Protein AF-A0A081NA80-F1 (afdb_monomer_lite)

Organism: NCBI:txid1027273

Radius of gyration: 20.53 Å; chains: 1; bounding box: 42×41×45 Å

Foldseek 3Di:
DVVVVVVVVLVVVLVVDDPVCSVVVVVVVCVVVCVVCVCVLVVVLVVQCVVVVDNCRSVVVVVVVVVVVVVVCVVVVVVPDDDDPPPPCVVVVVVVVVVVD

Structure (mmCIF, N/CA/C/O backbone):
data_AF-A0A081NA80-F1
#
_entry.id   AF-A0A081NA80-F1
#
loop_
_atom_site.group_PDB
_atom_site.id
_atom_site.type_symbol
_atom_site.label_atom_id
_atom_site.label_alt_id
_atom_site.label_comp_id
_atom_site.label_asym_id
_atom_site.label_entity_id
_atom_site.label_seq_id
_atom_site.pdbx_PDB_ins_code
_atom_site.Cartn_x
_atom_site.Cartn_y
_atom_site.Cartn_z
_atom_site.occupancy
_atom_site.B_iso_or_equiv
_atom_site.auth_seq_id
_atom_site.auth_comp_id
_atom_site.auth_asym_id
_atom_site.auth_atom_id
_atom_site.pdbx_PDB_model_num
ATOM 1 N N . MET A 1 1 ? 8.895 -18.369 -1.718 1.00 53.69 1 MET A N 1
ATOM 2 C CA . MET A 1 1 ? 7.565 -18.151 -2.338 1.00 53.69 1 MET A CA 1
ATOM 3 C C . MET A 1 1 ? 7.151 -16.675 -2.407 1.00 53.69 1 MET A C 1
ATOM 5 O O . MET A 1 1 ? 6.420 -16.341 -3.324 1.00 53.69 1 MET A O 1
ATOM 9 N N . TRP A 1 2 ? 7.640 -15.778 -1.537 1.00 44.88 2 TRP A N 1
ATOM 10 C CA . TRP A 1 2 ? 7.279 -14.345 -1.577 1.00 44.88 2 TRP A CA 1
ATOM 11 C C . TRP A 1 2 ? 8.044 -13.518 -2.634 1.00 44.88 2 TRP A C 1
ATOM 13 O O . TRP A 1 2 ? 7.486 -12.612 -3.233 1.00 44.88 2 TRP A O 1
ATOM 23 N N . GLY A 1 3 ? 9.287 -13.885 -2.967 1.00 67.50 3 GLY A N 1
ATOM 24 C CA . GLY A 1 3 ? 10.076 -13.149 -3.972 1.00 67.50 3 GLY A CA 1
ATOM 25 C C . GLY A 1 3 ? 9.610 -13.312 -5.428 1.00 67.50 3 GLY A C 1
ATOM 26 O O . GLY A 1 3 ? 9.934 -12.484 -6.274 1.00 67.50 3 GLY A O 1
ATOM 27 N N . SER A 1 4 ? 8.844 -14.363 -5.743 1.00 78.06 4 SER A N 1
ATOM 28 C CA . SER A 1 4 ? 8.414 -14.636 -7.122 1.00 78.06 4 SER A CA 1
ATOM 29 C C . SER A 1 4 ? 7.317 -13.681 -7.596 1.00 78.06 4 SER A C 1
ATOM 31 O O . SER A 1 4 ? 7.319 -13.302 -8.763 1.00 78.06 4 SER A O 1
ATOM 33 N N . VAL A 1 5 ? 6.396 -13.283 -6.713 1.00 83.38 5 VAL A N 1
ATOM 34 C CA . VAL A 1 5 ? 5.269 -12.407 -7.080 1.00 83.38 5 VAL A CA 1
ATOM 35 C C . VAL A 1 5 ? 5.728 -10.968 -7.322 1.00 83.38 5 VAL A C 1
ATOM 37 O O . VAL A 1 5 ? 5.381 -10.384 -8.347 1.00 83.38 5 VAL A O 1
ATOM 40 N N . GLU A 1 6 ? 6.610 -10.458 -6.463 1.00 78.00 6 GLU A N 1
ATOM 41 C CA . GLU A 1 6 ? 7.180 -9.111 -6.585 1.00 78.00 6 GLU A CA 1
ATOM 42 C C . GLU A 1 6 ? 8.095 -8.991 -7.815 1.00 78.00 6 GLU A C 1
ATOM 44 O O . GLU A 1 6 ? 8.043 -8.012 -8.561 1.00 78.00 6 GLU A O 1
ATOM 49 N N . GLY A 1 7 ? 8.896 -10.030 -8.083 1.00 83.38 7 GLY A N 1
ATOM 50 C CA . GLY A 1 7 ? 9.804 -10.056 -9.228 1.00 83.38 7 GLY A CA 1
ATOM 51 C C . GLY A 1 7 ? 9.074 -10.025 -10.573 1.00 83.38 7 GLY A C 1
ATOM 52 O O . GLY A 1 7 ? 9.451 -9.256 -11.455 1.00 83.38 7 GLY A O 1
ATOM 53 N N . ILE A 1 8 ? 8.002 -10.813 -10.739 1.00 85.81 8 ILE A N 1
ATOM 54 C CA . ILE A 1 8 ? 7.238 -10.850 -12.000 1.00 85.81 8 ILE A CA 1
ATOM 55 C C . ILE A 1 8 ? 6.586 -9.489 -12.282 1.00 85.81 8 ILE A C 1
ATOM 57 O O . ILE A 1 8 ? 6.612 -9.034 -13.425 1.00 85.81 8 ILE A O 1
ATOM 61 N N . ALA A 1 9 ? 6.055 -8.812 -11.261 1.00 86.94 9 ALA A N 1
ATOM 62 C CA . ALA A 1 9 ? 5.440 -7.496 -11.422 1.00 86.94 9 ALA A CA 1
ATOM 63 C C . ALA A 1 9 ? 6.439 -6.455 -11.956 1.00 86.94 9 ALA A C 1
ATOM 65 O O . ALA A 1 9 ? 6.149 -5.754 -12.929 1.00 86.94 9 ALA A O 1
ATOM 66 N N . ILE A 1 10 ? 7.647 -6.405 -11.385 1.00 87.00 10 ILE A N 1
ATOM 67 C CA . ILE A 1 10 ? 8.696 -5.482 -11.837 1.00 87.00 10 ILE A CA 1
ATOM 68 C C . ILE A 1 10 ? 9.151 -5.839 -13.258 1.00 87.00 10 ILE A C 1
ATOM 70 O O . ILE A 1 10 ? 9.343 -4.944 -14.078 1.00 87.00 10 ILE A O 1
ATOM 74 N N . LEU A 1 11 ? 9.264 -7.128 -13.596 1.00 88.06 11 LEU A N 1
ATOM 75 C CA . LEU A 1 11 ? 9.632 -7.562 -14.948 1.00 88.06 11 LEU A CA 1
ATOM 76 C C . LEU A 1 11 ? 8.619 -7.109 -16.005 1.00 88.06 11 LEU A C 1
ATOM 78 O O . LEU A 1 11 ? 9.022 -6.666 -17.081 1.00 88.06 11 LEU A O 1
ATOM 82 N N . LEU A 1 12 ? 7.321 -7.170 -15.699 1.00 89.56 12 LEU A N 1
ATOM 83 C CA . LEU A 1 12 ? 6.272 -6.678 -16.595 1.00 89.56 12 LEU A CA 1
ATOM 84 C C . LEU A 1 12 ? 6.396 -5.165 -16.820 1.00 89.56 12 LEU A C 1
ATOM 86 O O . LEU A 1 12 ? 6.381 -4.708 -17.966 1.00 89.56 12 LEU A O 1
ATOM 90 N N . VAL A 1 13 ? 6.619 -4.396 -15.752 1.00 88.38 13 VAL A N 1
ATOM 91 C CA . VAL A 1 13 ? 6.850 -2.945 -15.841 1.00 88.38 13 VAL A CA 1
ATOM 92 C C . VAL A 1 13 ? 8.095 -2.640 -16.678 1.00 88.38 13 VAL A C 1
ATOM 94 O O . VAL A 1 13 ? 8.028 -1.863 -17.625 1.00 88.38 13 VAL A O 1
ATOM 97 N N . VAL A 1 14 ? 9.219 -3.306 -16.408 1.00 88.88 14 VAL A N 1
ATOM 98 C CA . VAL A 1 14 ? 10.485 -3.131 -17.143 1.00 88.88 14 VAL A CA 1
ATOM 99 C C . VAL A 1 14 ? 10.354 -3.492 -18.619 1.00 88.88 14 VAL A C 1
ATOM 101 O O . VAL A 1 14 ? 10.952 -2.835 -19.472 1.00 88.88 14 VAL A O 1
ATOM 104 N N . SER A 1 15 ? 9.574 -4.527 -18.938 1.00 87.81 15 SER A N 1
ATOM 105 C CA . SER A 1 15 ? 9.349 -4.961 -20.319 1.00 87.81 15 SER A CA 1
ATOM 106 C C . SER A 1 15 ? 8.600 -3.923 -21.159 1.00 87.81 15 SER A C 1
ATOM 108 O O . SER A 1 15 ? 8.773 -3.901 -22.375 1.00 87.81 15 SER A O 1
ATOM 110 N N . SER A 1 16 ? 7.855 -3.025 -20.506 1.00 88.19 16 SER A N 1
ATOM 111 C CA . SER A 1 16 ? 7.095 -1.948 -21.150 1.00 88.19 16 SER A CA 1
ATOM 112 C C . SER A 1 16 ? 7.973 -0.754 -21.553 1.00 88.19 16 SER A C 1
ATOM 114 O O . SER A 1 16 ? 7.563 0.052 -22.386 1.00 88.19 16 SER A O 1
ATOM 116 N N . PHE A 1 17 ? 9.189 -0.640 -21.000 1.00 85.81 17 PHE A N 1
ATOM 117 C CA . PHE A 1 17 ? 10.138 0.432 -21.311 1.00 85.81 17 PHE A CA 1
ATOM 118 C C . PHE A 1 17 ? 11.228 -0.014 -22.308 1.00 85.81 17 PHE A C 1
ATOM 120 O O . PHE A 1 17 ? 11.697 -1.163 -22.255 1.00 85.81 17 PHE A O 1
ATOM 127 N N . PRO A 1 18 ? 11.699 0.896 -23.188 1.00 82.50 18 PRO A N 1
ATOM 128 C CA . PRO A 1 18 ? 12.792 0.610 -24.111 1.00 82.50 18 PRO A CA 1
ATOM 129 C C . PRO A 1 18 ? 14.107 0.345 -23.366 1.00 82.50 18 PRO A C 1
ATOM 131 O O . PRO A 1 18 ? 14.371 0.922 -22.311 1.00 82.50 18 PRO A O 1
ATOM 134 N N . VAL A 1 19 ? 14.951 -0.527 -23.935 1.00 86.94 19 VAL A N 1
ATOM 135 C CA . VAL A 1 19 ? 16.128 -1.118 -23.261 1.00 86.94 19 VAL A CA 1
ATOM 136 C C . VAL A 1 19 ? 17.080 -0.064 -22.682 1.00 86.94 19 VAL A C 1
ATOM 138 O O . VAL A 1 19 ? 17.610 -0.260 -21.592 1.00 86.94 19 VAL A O 1
ATOM 141 N N . ALA A 1 20 ? 17.230 1.076 -23.360 1.00 88.00 20 ALA A N 1
ATOM 142 C CA . ALA A 1 20 ? 18.126 2.158 -22.958 1.00 88.00 20 ALA A CA 1
ATOM 143 C C . ALA A 1 20 ? 17.732 2.876 -21.648 1.00 88.00 20 ALA A C 1
ATOM 145 O O . ALA A 1 20 ? 18.596 3.467 -21.009 1.00 88.00 20 ALA A O 1
ATOM 146 N N . VAL A 1 21 ? 16.459 2.838 -21.227 1.00 89.94 21 VAL A N 1
ATOM 147 C CA . VAL A 1 21 ? 15.954 3.634 -20.081 1.00 89.94 21 VAL A CA 1
ATOM 148 C C . VAL A 1 21 ? 15.267 2.799 -18.998 1.00 89.94 21 VAL A C 1
ATOM 150 O O . VAL A 1 21 ? 14.613 3.342 -18.113 1.00 89.94 21 VAL A O 1
ATOM 153 N N . ARG A 1 22 ? 15.406 1.470 -19.028 1.00 90.62 22 ARG A N 1
ATOM 154 C CA . ARG A 1 22 ? 14.723 0.566 -18.082 1.00 90.62 22 ARG A CA 1
ATOM 155 C C . ARG A 1 22 ? 15.034 0.868 -16.615 1.00 90.62 22 ARG A C 1
ATOM 157 O O . ARG A 1 22 ? 14.118 0.976 -15.804 1.00 90.62 22 ARG A O 1
ATOM 164 N N . PHE A 1 23 ? 16.312 1.025 -16.276 1.00 88.81 23 PHE A N 1
ATOM 165 C CA . PHE A 1 23 ? 16.736 1.262 -14.893 1.00 88.81 23 PHE A CA 1
ATOM 166 C C . PHE A 1 23 ? 16.386 2.670 -14.404 1.00 88.81 23 PHE A C 1
ATOM 168 O O . PHE A 1 23 ? 15.897 2.833 -13.288 1.00 88.81 23 PHE A O 1
ATOM 175 N N . THR A 1 24 ? 16.582 3.683 -15.248 1.00 91.62 24 THR A N 1
ATOM 176 C CA . THR A 1 24 ? 16.284 5.080 -14.907 1.00 91.62 24 THR A CA 1
ATOM 177 C C . THR A 1 24 ? 14.779 5.333 -14.822 1.00 91.62 24 THR A C 1
ATOM 179 O O . THR A 1 24 ? 14.329 6.014 -13.903 1.00 91.62 24 THR A O 1
ATOM 182 N N . GLY A 1 25 ? 13.986 4.731 -15.713 1.00 89.62 25 GLY A N 1
ATOM 183 C CA . GLY A 1 25 ? 12.525 4.808 -15.701 1.00 89.62 25 GLY A CA 1
ATOM 184 C C . GLY A 1 25 ? 11.909 4.168 -14.458 1.00 89.62 25 GLY A C 1
ATOM 185 O O . GLY A 1 25 ? 11.045 4.778 -13.824 1.00 89.62 25 GLY A O 1
ATOM 186 N N . LEU A 1 26 ? 12.397 2.990 -14.049 1.00 91.12 26 LEU A N 1
ATOM 187 C CA . LEU A 1 26 ? 11.985 2.364 -12.789 1.00 91.12 26 LEU A CA 1
ATOM 188 C C . LEU A 1 26 ? 12.343 3.222 -11.572 1.00 91.12 26 LEU A C 1
ATOM 190 O O . LEU A 1 26 ? 11.487 3.457 -10.723 1.00 91.12 26 LEU A O 1
ATOM 194 N N . ALA A 1 27 ? 13.589 3.695 -11.488 1.00 91.75 27 ALA A N 1
ATOM 195 C CA . ALA A 1 27 ? 14.051 4.493 -10.356 1.00 91.75 27 ALA A CA 1
ATOM 196 C C . ALA A 1 27 ? 13.276 5.815 -10.234 1.00 91.75 27 ALA A C 1
ATOM 198 O O . ALA A 1 27 ? 12.877 6.203 -9.139 1.00 91.75 27 ALA A O 1
ATOM 199 N N . CYS A 1 28 ? 13.014 6.491 -11.356 1.00 92.81 28 CYS A N 1
ATOM 200 C CA . CYS A 1 28 ? 12.227 7.721 -11.387 1.00 92.81 28 CYS A CA 1
ATOM 201 C C . CYS A 1 28 ? 10.780 7.472 -10.938 1.00 92.81 28 CYS A C 1
ATOM 203 O O . CYS A 1 28 ? 10.290 8.146 -10.035 1.00 92.81 28 CYS A O 1
ATOM 205 N N . SER A 1 29 ? 10.130 6.445 -11.494 1.00 92.56 29 SER A N 1
ATOM 206 C CA . SER A 1 29 ? 8.753 6.077 -11.136 1.00 92.56 29 SER A CA 1
ATOM 207 C C . SER A 1 29 ? 8.627 5.706 -9.656 1.00 92.56 29 SER A C 1
ATOM 209 O O . SER A 1 29 ? 7.694 6.147 -8.987 1.00 92.56 29 SER A O 1
ATOM 211 N N . TYR A 1 30 ? 9.588 4.939 -9.126 1.00 91.00 30 TYR A N 1
ATOM 212 C CA . TYR A 1 30 ? 9.624 4.571 -7.713 1.00 91.00 30 TYR A CA 1
ATOM 213 C C . TYR A 1 30 ? 9.798 5.795 -6.818 1.00 91.00 30 TYR A C 1
ATOM 215 O O . TYR A 1 30 ? 9.024 5.963 -5.884 1.00 91.00 30 TYR A O 1
ATOM 223 N N . ASN A 1 31 ? 10.757 6.675 -7.119 1.00 92.38 31 ASN A N 1
ATOM 224 C CA . ASN A 1 31 ? 10.985 7.876 -6.318 1.00 92.38 31 ASN A CA 1
ATOM 225 C C . ASN A 1 31 ? 9.775 8.818 -6.345 1.00 92.38 31 ASN A C 1
ATOM 227 O O . ASN A 1 31 ? 9.375 9.301 -5.293 1.00 92.38 31 ASN A O 1
ATOM 231 N N . ILE A 1 32 ? 9.137 9.023 -7.503 1.00 93.62 32 ILE A N 1
ATOM 232 C CA . ILE A 1 32 ? 7.931 9.858 -7.610 1.00 93.62 32 ILE A CA 1
ATOM 233 C C . ILE A 1 32 ? 6.790 9.270 -6.773 1.00 93.62 32 ILE A C 1
ATOM 235 O O . ILE A 1 32 ? 6.209 9.974 -5.948 1.00 93.62 32 ILE A O 1
ATOM 239 N N . CYS A 1 33 ? 6.487 7.979 -6.934 1.00 91.19 33 CYS A N 1
ATOM 240 C CA . CYS A 1 33 ? 5.454 7.319 -6.135 1.00 91.19 33 CYS A CA 1
ATOM 241 C C . CYS A 1 33 ? 5.789 7.346 -4.641 1.00 91.19 33 CYS A C 1
ATOM 243 O O . CYS A 1 33 ? 4.932 7.675 -3.825 1.00 91.19 33 CYS A O 1
ATOM 245 N N . ALA A 1 34 ? 7.030 7.031 -4.274 1.00 90.62 34 ALA A N 1
ATOM 246 C CA . ALA A 1 34 ? 7.469 7.025 -2.889 1.00 90.62 34 ALA A CA 1
ATOM 247 C C . ALA A 1 34 ? 7.325 8.415 -2.268 1.00 90.62 34 ALA A C 1
ATOM 249 O O . ALA A 1 34 ? 6.749 8.527 -1.196 1.00 90.62 34 ALA A O 1
ATOM 250 N N . THR A 1 35 ? 7.749 9.486 -2.940 1.00 90.81 35 THR A N 1
ATOM 2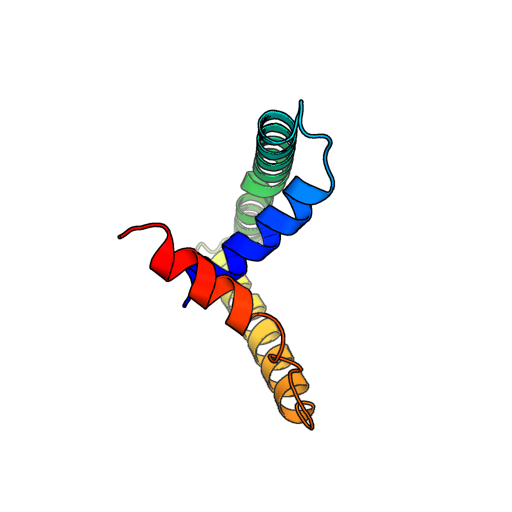51 C CA . THR A 1 35 ? 7.582 10.851 -2.423 1.00 90.81 35 THR A CA 1
ATOM 252 C C . THR A 1 35 ? 6.110 11.245 -2.290 1.00 90.81 35 THR A C 1
ATOM 254 O O . THR A 1 35 ? 5.740 11.855 -1.289 1.00 90.81 35 THR A O 1
ATOM 257 N N . LEU A 1 36 ? 5.257 10.870 -3.248 1.00 90.56 36 LEU A N 1
ATOM 258 C CA . LEU A 1 36 ? 3.825 11.178 -3.193 1.00 90.56 36 LEU A CA 1
ATOM 259 C C . LEU A 1 36 ? 3.108 10.441 -2.052 1.00 90.56 36 LEU A C 1
ATOM 261 O O . LEU A 1 36 ? 2.280 11.030 -1.358 1.00 90.56 36 LEU A O 1
ATOM 265 N N . PHE A 1 37 ? 3.422 9.163 -1.837 1.00 87.25 37 PHE A N 1
ATOM 266 C CA . PHE A 1 37 ? 2.687 8.315 -0.896 1.00 87.25 37 PHE A CA 1
ATOM 267 C C . PHE A 1 37 ? 3.353 8.148 0.474 1.00 87.25 37 PHE A C 1
ATOM 269 O O . PHE A 1 37 ? 2.657 7.791 1.425 1.00 87.25 37 PHE A O 1
ATOM 276 N N . ALA A 1 38 ? 4.642 8.469 0.631 1.00 86.19 38 ALA A N 1
ATOM 277 C CA . ALA A 1 38 ? 5.353 8.354 1.911 1.00 86.19 38 ALA A CA 1
ATOM 278 C C . ALA A 1 38 ? 4.689 9.166 3.032 1.00 86.19 38 ALA A C 1
ATOM 280 O O . ALA A 1 38 ? 4.682 8.744 4.186 1.00 86.19 38 ALA A O 1
ATOM 281 N N . GLY A 1 39 ? 4.115 10.325 2.700 1.00 82.62 39 GLY A N 1
ATOM 282 C CA . GLY A 1 39 ? 3.465 11.200 3.674 1.00 82.62 39 GLY A CA 1
ATOM 283 C C . GLY A 1 39 ? 1.985 10.907 3.904 1.00 82.62 39 GLY A C 1
ATOM 284 O O . GLY A 1 39 ? 1.459 11.281 4.947 1.00 82.62 39 GLY A O 1
ATOM 285 N N . MET A 1 40 ? 1.299 10.244 2.969 1.00 84.94 40 MET A N 1
ATOM 286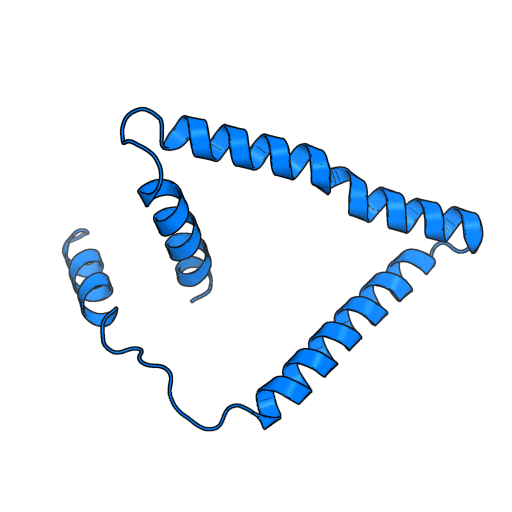 C CA . MET A 1 40 ? -0.166 10.131 2.998 1.00 84.94 40 MET A CA 1
ATOM 287 C C . MET A 1 40 ? -0.673 9.352 4.217 1.00 84.94 40 MET A C 1
ATOM 289 O O . MET A 1 40 ? -1.598 9.804 4.888 1.00 84.94 40 MET A O 1
ATOM 293 N N . GLY A 1 41 ? -0.029 8.234 4.568 1.00 82.50 41 GLY A N 1
ATOM 294 C CA . GLY A 1 41 ? -0.401 7.456 5.757 1.00 82.50 41 GLY A CA 1
ATOM 295 C C . GLY A 1 41 ? -0.203 8.238 7.059 1.00 82.50 41 GLY A C 1
ATOM 296 O O . GLY A 1 41 ? -1.092 8.277 7.909 1.00 82.50 41 GLY A O 1
ATOM 297 N N . THR A 1 42 ? 0.931 8.929 7.183 1.00 83.31 42 THR A N 1
ATOM 298 C CA . THR A 1 42 ? 1.258 9.741 8.362 1.00 83.31 42 THR A CA 1
ATOM 299 C C . THR A 1 42 ? 0.374 10.982 8.463 1.00 83.31 42 THR A C 1
ATOM 301 O O . THR A 1 42 ? -0.023 11.346 9.563 1.00 83.31 42 THR A O 1
ATOM 304 N N . MET A 1 43 ? 0.015 11.614 7.341 1.00 85.62 43 MET A N 1
ATOM 305 C CA . MET A 1 43 ? -0.911 12.752 7.315 1.00 85.62 43 MET A CA 1
ATOM 306 C C . MET A 1 43 ? -2.313 12.354 7.766 1.00 85.62 43 MET A C 1
ATOM 308 O O . MET A 1 43 ? -2.900 13.057 8.584 1.00 85.62 43 MET A O 1
ATOM 312 N N . ILE A 1 44 ? -2.828 11.216 7.293 1.00 84.50 44 ILE A N 1
ATOM 313 C CA . ILE A 1 44 ? -4.133 10.697 7.723 1.00 84.50 44 ILE A CA 1
ATOM 314 C C . ILE A 1 44 ? -4.092 10.347 9.211 1.00 84.50 44 ILE A C 1
ATOM 316 O O . ILE A 1 44 ? -4.968 10.773 9.957 1.00 84.50 44 ILE A O 1
ATOM 320 N N . GLY A 1 45 ? -3.047 9.646 9.664 1.00 85.12 45 GLY A N 1
ATOM 321 C CA . GLY A 1 45 ? -2.864 9.331 11.081 1.00 85.12 45 GLY A CA 1
ATOM 322 C C . GLY A 1 45 ? -2.786 10.587 11.951 1.00 85.12 45 GLY A C 1
ATOM 323 O O . GLY A 1 45 ? -3.464 10.678 12.969 1.00 85.12 45 GLY A O 1
ATOM 324 N N . LEU A 1 46 ? -2.025 11.596 11.525 1.00 87.25 46 LEU A N 1
ATOM 325 C CA . LEU A 1 46 ? -1.869 12.850 12.258 1.00 87.25 46 LEU A CA 1
ATOM 326 C C . LEU A 1 46 ? -3.157 13.680 12.276 1.00 87.25 46 LEU A C 1
ATOM 328 O O . LEU A 1 46 ? -3.493 14.264 13.304 1.00 87.25 46 LEU A O 1
ATOM 332 N N . TRP A 1 47 ? -3.890 13.731 11.164 1.00 85.31 47 TRP A N 1
ATOM 333 C CA . TRP A 1 47 ? -5.197 14.381 11.100 1.00 85.31 47 TRP A CA 1
ATOM 334 C C . TRP A 1 47 ? -6.195 13.707 12.044 1.00 85.31 47 TRP A C 1
ATOM 336 O O . TRP A 1 47 ? -6.891 14.390 12.792 1.00 85.31 47 TRP A O 1
ATOM 346 N N . LEU A 1 48 ? -6.198 12.375 12.084 1.00 80.75 48 LEU A N 1
ATOM 347 C CA . LEU A 1 48 ? -7.075 11.611 12.961 1.00 80.75 48 LEU A CA 1
ATOM 348 C C . LEU A 1 48 ? -6.722 11.822 14.444 1.00 80.75 48 LEU A C 1
ATOM 350 O O . LEU A 1 48 ? -7.618 11.945 15.273 1.00 80.75 48 LEU A O 1
ATOM 354 N N . ILE A 1 49 ? -5.438 11.974 14.786 1.00 85.38 49 ILE A N 1
ATOM 355 C CA . ILE A 1 49 ? -5.017 12.373 16.142 1.00 85.38 49 ILE A CA 1
ATOM 356 C C . ILE A 1 49 ? -5.488 13.801 16.459 1.00 85.38 49 ILE A C 1
ATOM 358 O O . ILE A 1 49 ? -5.953 14.053 17.565 1.00 85.38 49 ILE A O 1
ATOM 362 N N . ARG A 1 50 ? -5.416 14.743 15.507 1.00 82.38 50 ARG A N 1
ATOM 363 C CA . ARG A 1 50 ? -5.871 16.131 15.724 1.00 82.38 50 ARG A CA 1
ATOM 364 C C . ARG A 1 50 ? -7.378 16.249 15.951 1.00 82.38 50 ARG A C 1
ATOM 366 O O . ARG A 1 50 ? -7.789 17.115 16.714 1.00 82.38 50 ARG A O 1
ATOM 373 N N . VAL A 1 51 ? -8.187 15.423 15.287 1.00 82.00 51 VAL A N 1
ATOM 374 C CA . VAL A 1 51 ? -9.653 15.443 15.431 1.00 82.00 51 VAL A CA 1
ATOM 375 C C . VAL A 1 51 ? -10.107 14.674 16.674 1.00 82.00 51 VAL A C 1
ATOM 377 O O . VAL A 1 51 ? -11.014 15.125 17.366 1.00 82.00 51 VAL A O 1
ATOM 380 N N . THR A 1 52 ? -9.487 13.529 16.976 1.00 80.56 52 THR A N 1
ATOM 381 C CA . THR A 1 52 ? -9.897 12.659 18.094 1.00 80.56 52 THR A CA 1
ATOM 382 C C . THR A 1 52 ? -9.207 13.012 19.418 1.00 80.56 52 THR A C 1
ATOM 384 O O . THR A 1 52 ? -9.732 12.690 20.477 1.00 80.56 52 THR A O 1
ATOM 387 N N . GLY A 1 53 ? -8.040 13.666 19.385 1.00 77.88 53 GLY A N 1
ATOM 388 C CA . GLY A 1 53 ? -7.232 13.990 20.571 1.00 77.88 53 GLY A CA 1
ATOM 389 C C . GLY A 1 53 ? -6.540 12.786 21.225 1.00 77.88 53 GLY A C 1
ATOM 390 O O . GLY A 1 53 ? -5.840 12.949 22.220 1.00 77.88 53 GLY A O 1
ATOM 391 N N . ASP 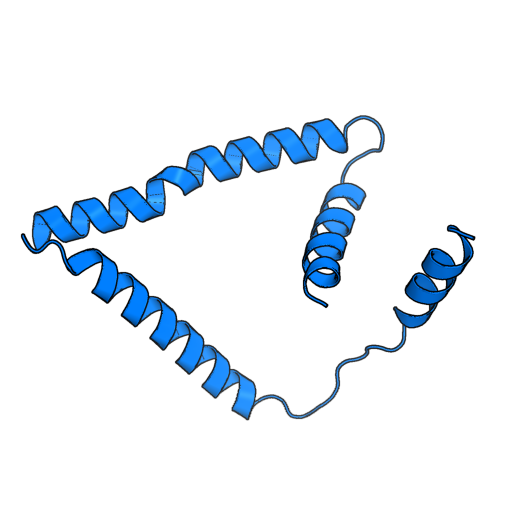A 1 54 ? -6.715 11.589 20.666 1.00 74.75 54 ASP A N 1
ATOM 392 C CA . ASP A 1 54 ? -6.251 10.319 21.219 1.00 74.75 54 ASP A CA 1
ATOM 393 C C . ASP A 1 54 ? -5.120 9.714 20.367 1.00 74.75 54 ASP A C 1
ATOM 395 O O . ASP A 1 54 ? -5.204 9.667 19.136 1.00 74.75 54 ASP A O 1
ATOM 399 N N . LEU A 1 55 ? -4.051 9.239 21.018 1.00 75.06 55 LEU A N 1
ATOM 400 C CA . LEU A 1 55 ? -2.866 8.689 20.343 1.00 75.06 55 LEU A CA 1
ATOM 401 C C . LEU A 1 55 ? -3.081 7.274 19.771 1.00 75.06 55 LEU A C 1
ATOM 403 O O . LEU A 1 55 ? -2.280 6.843 18.942 1.00 75.06 55 LEU A O 1
ATOM 407 N N . ALA A 1 56 ? -4.135 6.551 20.168 1.00 79.44 56 ALA A N 1
ATOM 408 C CA . ALA A 1 56 ? -4.457 5.223 19.635 1.00 79.44 56 ALA A CA 1
ATOM 409 C C . ALA A 1 56 ? -5.285 5.282 18.336 1.00 79.44 56 ALA A C 1
ATOM 411 O O . ALA A 1 56 ? -5.449 4.274 17.648 1.00 79.44 56 ALA A O 1
ATOM 412 N N . SER A 1 57 ? -5.745 6.474 17.959 1.00 74.88 57 SER A N 1
ATOM 413 C CA . SER A 1 57 ? -6.460 6.802 16.721 1.00 74.88 57 SER A CA 1
ATOM 414 C C . SER A 1 57 ? -5.931 6.123 15.430 1.00 74.88 57 SER A C 1
ATOM 416 O O . SER A 1 57 ? -6.711 5.440 14.756 1.00 74.88 57 SER A O 1
ATOM 418 N N . PRO A 1 58 ? -4.627 6.178 15.076 1.00 79.12 58 PRO A N 1
ATOM 419 C CA . PRO A 1 58 ? -4.114 5.491 13.884 1.00 79.12 58 PRO A CA 1
ATOM 420 C C . PRO A 1 58 ? -4.225 3.958 13.955 1.00 79.12 58 PRO A C 1
ATOM 422 O O . PRO A 1 58 ? -4.329 3.303 12.918 1.00 79.12 58 PRO A O 1
ATOM 425 N N . GLY A 1 59 ? -4.264 3.374 15.158 1.00 81.38 59 GLY A N 1
ATOM 426 C CA . GLY A 1 59 ? -4.498 1.942 15.352 1.00 81.38 59 GLY A CA 1
ATOM 427 C C . GLY A 1 59 ? -5.896 1.512 14.903 1.00 81.38 59 GLY A C 1
ATOM 428 O O . GLY A 1 59 ? -6.038 0.485 14.241 1.00 81.38 59 GLY A O 1
ATOM 429 N N . TYR A 1 60 ? -6.921 2.329 15.165 1.00 80.69 60 TYR A N 1
ATOM 430 C CA . TYR A 1 60 ? -8.284 2.065 14.692 1.00 80.69 60 TYR A CA 1
ATOM 431 C C . TYR A 1 60 ? -8.385 2.119 13.166 1.00 80.69 60 TYR A C 1
ATOM 433 O O . TYR A 1 60 ? -9.058 1.284 12.564 1.00 80.69 60 TYR A O 1
ATOM 441 N N . TYR A 1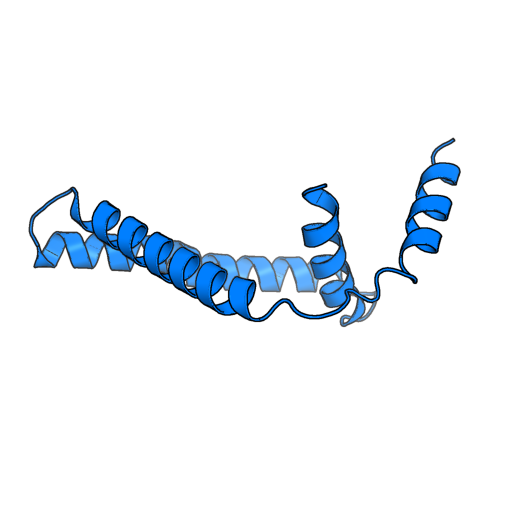 61 ? -7.667 3.043 12.524 1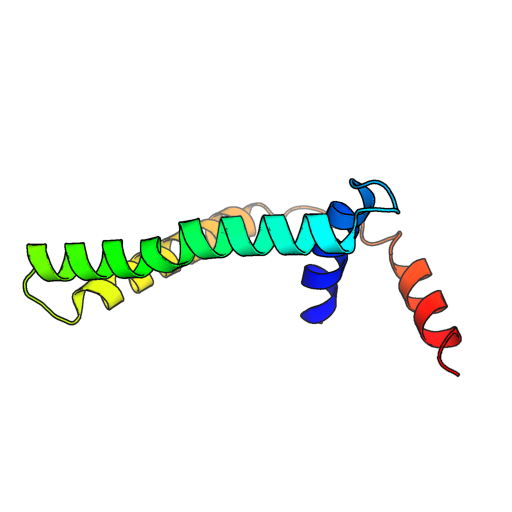.00 80.44 61 TYR A N 1
ATOM 442 C CA . TYR A 1 61 ? -7.605 3.114 11.063 1.00 80.44 61 TYR A CA 1
ATOM 443 C C . TYR A 1 61 ? -7.007 1.836 10.449 1.00 80.44 61 TYR A C 1
ATOM 445 O O . TYR A 1 61 ? -7.551 1.291 9.486 1.00 80.44 61 TYR A O 1
ATOM 453 N N . LEU A 1 62 ? -5.926 1.314 11.040 1.00 84.00 62 LEU A N 1
ATOM 454 C CA . LEU A 1 62 ? -5.303 0.056 10.614 1.00 84.00 62 LEU A CA 1
ATOM 455 C C . LEU A 1 62 ? -6.189 -1.169 10.894 1.00 84.00 62 LEU A C 1
ATOM 457 O O . LEU A 1 62 ? -6.227 -2.102 10.092 1.00 84.00 62 LEU A O 1
ATOM 461 N N . ALA A 1 63 ? -6.941 -1.169 11.996 1.00 87.81 63 ALA A N 1
ATOM 462 C CA . ALA A 1 63 ? -7.894 -2.235 12.293 1.00 87.81 63 ALA A CA 1
ATOM 463 C C . ALA A 1 63 ? -9.040 -2.274 11.266 1.00 87.81 63 ALA A C 1
AT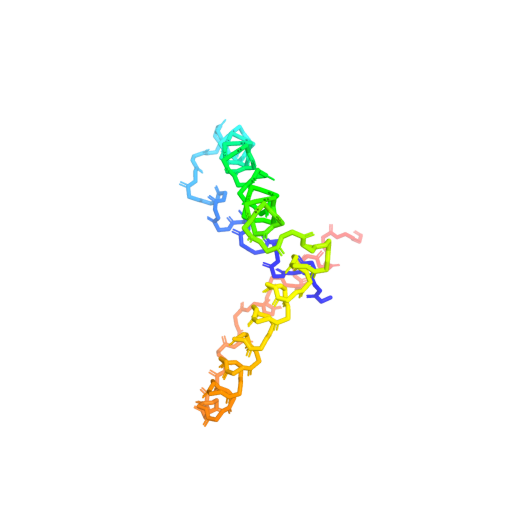OM 465 O O . ALA A 1 63 ? -9.395 -3.344 10.771 1.00 87.81 63 ALA A O 1
ATOM 466 N N . ILE A 1 64 ? -9.582 -1.111 10.888 1.00 86.81 64 ILE A N 1
ATOM 467 C CA . ILE A 1 64 ? -10.651 -0.996 9.884 1.00 86.81 64 ILE A CA 1
ATOM 468 C C . ILE A 1 64 ? -10.153 -1.409 8.491 1.00 86.81 64 ILE A C 1
ATOM 470 O O . ILE A 1 64 ? -10.865 -2.113 7.767 1.00 86.81 64 ILE A O 1
ATOM 474 N N . SER A 1 65 ? -8.934 -1.024 8.104 1.00 87.25 65 SER A N 1
ATOM 475 C CA . SER A 1 65 ? -8.366 -1.432 6.813 1.00 87.25 65 SER A CA 1
ATOM 476 C C . SER A 1 65 ? -8.137 -2.948 6.749 1.00 87.25 65 SER A C 1
ATOM 478 O O . SER A 1 65 ? -8.492 -3.582 5.752 1.00 87.25 65 SER A O 1
ATOM 480 N N . GLY A 1 66 ? -7.656 -3.550 7.843 1.00 88.88 66 GLY A N 1
ATOM 481 C CA . GLY A 1 66 ? -7.531 -5.000 7.990 1.00 88.88 66 GLY A CA 1
ATOM 482 C C . GLY A 1 66 ? -8.876 -5.727 7.910 1.00 88.88 66 GLY A C 1
ATOM 483 O O . GLY A 1 66 ? -9.002 -6.705 7.173 1.00 88.88 66 GLY A O 1
ATOM 484 N N . LEU A 1 67 ? -9.907 -5.216 8.591 1.00 93.50 67 LEU A N 1
ATOM 485 C CA . LEU A 1 67 ? -11.270 -5.753 8.514 1.00 93.50 67 LEU A CA 1
ATOM 486 C C . LEU A 1 67 ? -11.831 -5.680 7.091 1.00 93.50 67 LEU A C 1
ATOM 488 O O . LEU A 1 67 ? -12.410 -6.650 6.613 1.00 93.50 67 LEU A O 1
ATOM 492 N N . THR A 1 68 ? -11.610 -4.574 6.380 1.00 90.81 68 THR A N 1
ATOM 493 C CA . THR A 1 68 ? -12.059 -4.416 4.987 1.00 90.81 68 THR A CA 1
ATOM 494 C C . THR A 1 68 ? -11.392 -5.444 4.067 1.00 90.81 68 THR A C 1
ATOM 496 O O . THR A 1 68 ? -12.062 -6.069 3.242 1.00 90.81 68 THR A O 1
ATOM 499 N N . GLY A 1 69 ? -10.088 -5.683 4.246 1.00 89.12 69 GLY A N 1
ATOM 500 C CA . GLY A 1 69 ? -9.357 -6.731 3.533 1.00 89.12 69 GLY A CA 1
ATOM 501 C C . GLY A 1 69 ? -9.860 -8.138 3.867 1.00 89.12 69 GLY A C 1
ATOM 502 O O . GLY A 1 69 ? -10.055 -8.947 2.961 1.00 89.12 69 GLY A O 1
ATOM 503 N N . ALA A 1 70 ? -10.143 -8.416 5.142 1.00 90.38 70 ALA A N 1
ATOM 504 C CA . ALA A 1 70 ? -10.702 -9.691 5.586 1.00 90.38 70 ALA A CA 1
ATOM 505 C C . ALA A 1 70 ? -12.104 -9.938 5.008 1.00 90.38 70 ALA A C 1
ATOM 507 O O . ALA A 1 70 ? -12.385 -11.036 4.535 1.00 90.38 70 ALA A O 1
ATOM 508 N N . VAL A 1 71 ? -12.957 -8.912 4.965 1.00 93.44 71 VAL A N 1
ATOM 509 C CA . VAL A 1 71 ? -14.279 -8.976 4.323 1.00 93.44 71 VAL A CA 1
ATOM 510 C C . VAL A 1 71 ? -14.138 -9.219 2.820 1.00 93.44 71 VAL A C 1
ATOM 512 O O . VAL A 1 71 ? -14.823 -10.081 2.276 1.00 93.44 71 VAL A O 1
ATOM 515 N N . GLY A 1 72 ? -13.221 -8.523 2.142 1.00 89.50 72 GLY A N 1
ATOM 516 C CA . GLY A 1 72 ? -12.943 -8.744 0.721 1.00 89.50 72 GLY A CA 1
ATOM 517 C C . GLY A 1 72 ? -12.455 -10.165 0.433 1.00 89.50 72 GLY A C 1
ATOM 518 O O . GLY A 1 72 ? -12.966 -10.826 -0.470 1.00 89.50 72 GLY A O 1
ATOM 519 N N . ALA A 1 73 ? -11.522 -10.670 1.240 1.00 87.56 73 ALA A N 1
ATOM 520 C CA . ALA A 1 73 ? -11.016 -12.034 1.143 1.00 87.56 73 ALA A CA 1
ATOM 521 C C . ALA A 1 73 ? -12.102 -13.075 1.439 1.00 87.56 73 ALA A C 1
ATOM 523 O O . ALA A 1 73 ? -12.182 -14.081 0.740 1.00 87.56 73 ALA A O 1
ATOM 524 N N . TYR A 1 74 ? -12.975 -12.821 2.413 1.00 90.00 74 TYR A N 1
ATOM 525 C CA . TYR A 1 74 ? -14.113 -13.681 2.718 1.00 90.00 74 TYR A CA 1
ATOM 526 C C . TYR A 1 74 ? -15.107 -13.722 1.545 1.00 90.00 74 TYR A C 1
ATOM 528 O O . TYR A 1 74 ? -15.432 -14.797 1.046 1.00 90.00 74 TYR A O 1
ATOM 536 N N . CYS A 1 75 ? -15.501 -12.564 1.009 1.00 86.06 75 CYS A N 1
ATOM 537 C CA . CYS A 1 75 ? -16.396 -12.453 -0.148 1.00 86.06 75 CYS A CA 1
ATOM 538 C C . CYS A 1 75 ? -15.819 -13.077 -1.430 1.00 86.06 75 CYS A C 1
ATOM 540 O O . CYS A 1 75 ? -16.560 -13.667 -2.219 1.00 86.06 75 CYS A O 1
ATOM 542 N N . LEU A 1 76 ? -14.508 -12.951 -1.660 1.00 81.44 76 LEU A N 1
ATOM 543 C CA . LEU A 1 76 ? -13.825 -13.567 -2.800 1.00 81.44 76 LEU A CA 1
ATOM 544 C C . LEU A 1 76 ? -13.586 -15.063 -2.587 1.00 81.44 76 LEU A C 1
ATOM 546 O O . LEU A 1 76 ? -13.703 -15.823 -3.542 1.00 81.44 76 LEU A O 1
ATOM 550 N N . GLY A 1 77 ? -13.320 -15.500 -1.355 1.00 75.94 77 GLY A N 1
ATOM 551 C CA . GLY A 1 77 ? -13.185 -16.909 -0.983 1.00 75.94 77 GLY A CA 1
ATOM 552 C C . GLY A 1 77 ? -14.462 -17.706 -1.247 1.00 75.94 77 GLY A C 1
ATOM 553 O O . GLY A 1 77 ? -14.390 -18.834 -1.723 1.00 75.94 77 GLY A O 1
ATOM 554 N N . LEU A 1 78 ? -15.632 -17.079 -1.081 1.00 64.25 78 LEU A N 1
ATOM 555 C CA . LEU A 1 78 ? -16.923 -17.655 -1.483 1.00 64.25 78 LEU A CA 1
ATOM 556 C C . LEU A 1 78 ? -17.091 -17.781 -3.011 1.00 64.25 78 LEU A C 1
ATOM 558 O O . LEU A 1 78 ? -17.945 -18.531 -3.476 1.00 64.25 78 LEU A O 1
ATOM 562 N N . ARG A 1 79 ? -16.288 -17.059 -3.806 1.00 65.75 79 ARG A N 1
ATOM 563 C CA . ARG A 1 79 ? -16.344 -17.038 -5.279 1.00 65.75 79 ARG A CA 1
ATOM 564 C C . ARG A 1 79 ? -15.243 -17.842 -5.963 1.00 65.75 79 ARG A C 1
ATOM 566 O O . ARG A 1 79 ? -15.284 -17.960 -7.185 1.00 65.75 79 ARG A O 1
ATOM 573 N N . GLN A 1 80 ? -14.283 -18.419 -5.235 1.00 65.19 80 GLN A N 1
ATOM 574 C CA . GLN A 1 80 ? -13.219 -19.242 -5.828 1.00 65.19 80 GLN A CA 1
ATOM 575 C C . GLN A 1 80 ? -13.712 -20.651 -6.204 1.00 65.19 80 GLN A C 1
ATOM 577 O O . GLN A 1 80 ? -13.146 -21.670 -5.823 1.00 65.19 80 GLN A O 1
ATOM 582 N N . GLY A 1 81 ? -14.767 -20.707 -7.015 1.00 58.88 81 GLY A N 1
ATOM 583 C CA . GLY A 1 81 ? -15.064 -21.836 -7.877 1.00 58.88 81 GLY A CA 1
ATOM 584 C C . GLY A 1 81 ? -14.303 -21.667 -9.192 1.00 58.88 81 GLY A C 1
ATOM 585 O O . GLY A 1 81 ? -14.663 -20.833 -10.012 1.00 58.88 81 GLY A O 1
ATOM 586 N N . THR A 1 82 ? -13.295 -22.516 -9.404 1.00 60.44 82 THR A N 1
ATOM 587 C CA . THR A 1 82 ? -12.610 -22.833 -10.678 1.00 60.44 82 THR A CA 1
ATOM 588 C C . THR A 1 82 ? -11.368 -22.019 -11.123 1.00 60.44 82 THR A C 1
ATOM 590 O O . THR A 1 82 ? -11.444 -20.970 -11.747 1.00 60.44 82 THR A O 1
ATOM 593 N N . LYS A 1 83 ? -10.217 -22.686 -10.902 1.00 50.28 83 LYS A N 1
ATOM 594 C CA . LYS A 1 83 ? -9.017 -22.885 -11.758 1.00 50.28 83 LYS A CA 1
ATOM 595 C C . LYS A 1 83 ? -8.043 -21.715 -12.014 1.00 50.28 83 LYS A C 1
ATOM 597 O O . LYS A 1 83 ? -8.265 -20.916 -12.920 1.00 50.28 83 LYS A O 1
ATOM 602 N N . PRO A 1 84 ? -6.841 -21.740 -11.399 1.00 54.41 84 PRO A N 1
ATOM 603 C CA . PRO A 1 84 ? -5.699 -21.007 -11.926 1.00 54.41 84 PRO A CA 1
ATOM 604 C C . PRO A 1 84 ? -5.065 -21.791 -13.088 1.00 54.41 84 PRO A C 1
ATOM 606 O O . PRO A 1 84 ? -4.640 -22.937 -12.931 1.00 54.41 84 PRO A O 1
ATOM 609 N N . ALA A 1 85 ? -4.957 -21.166 -14.263 1.00 60.56 85 ALA A N 1
ATOM 610 C CA . ALA A 1 85 ? -4.162 -21.666 -15.386 1.00 60.56 85 ALA A CA 1
ATOM 611 C C . ALA A 1 85 ? -2.656 -21.471 -15.109 1.00 60.56 85 ALA A C 1
ATOM 613 O O . ALA A 1 85 ? -1.966 -20.700 -15.769 1.00 60.56 85 ALA A O 1
ATOM 614 N N . VAL A 1 86 ? -2.132 -22.185 -14.111 1.00 65.50 86 VAL A N 1
ATOM 615 C CA . VAL A 1 86 ? -0.716 -22.177 -13.698 1.00 65.50 86 VAL A CA 1
ATOM 616 C C . VAL A 1 86 ? 0.107 -23.209 -14.491 1.00 65.50 86 VAL A C 1
ATOM 618 O O . VAL A 1 86 ? 0.925 -23.944 -13.958 1.00 65.50 86 VAL A O 1
ATOM 621 N N . GLY A 1 87 ? -0.133 -23.316 -15.801 1.00 53.62 87 GLY A N 1
ATOM 622 C CA . GLY A 1 87 ? 0.507 -24.331 -16.654 1.00 53.62 87 GLY A CA 1
ATOM 623 C C . GLY A 1 87 ? 1.755 -23.864 -17.410 1.00 53.62 87 GLY A C 1
ATOM 624 O O . GLY A 1 87 ? 2.533 -24.695 -17.863 1.00 53.62 87 GLY A O 1
ATOM 625 N N . ARG A 1 88 ? 1.966 -22.547 -17.576 1.00 57.53 88 ARG A N 1
ATOM 626 C CA . ARG A 1 88 ? 2.974 -22.008 -18.519 1.00 57.53 88 ARG A CA 1
ATOM 627 C C . ARG A 1 88 ? 4.253 -21.460 -17.868 1.00 57.53 88 ARG A C 1
ATOM 629 O O . ARG A 1 88 ? 5.233 -21.221 -18.562 1.00 57.53 88 ARG A O 1
ATOM 636 N N . LEU A 1 89 ? 4.279 -21.308 -16.543 1.00 57.28 89 LEU A N 1
ATOM 637 C CA . LEU A 1 89 ? 5.432 -20.765 -15.801 1.00 57.28 89 LEU A CA 1
ATOM 638 C C . LEU A 1 89 ? 6.431 -21.844 -15.333 1.00 57.28 89 LEU A C 1
ATOM 640 O O . LEU A 1 89 ? 7.548 -21.514 -14.937 1.00 57.28 89 LEU A O 1
ATOM 644 N N . SER A 1 90 ? 6.085 -23.134 -15.434 1.00 56.94 90 SER A N 1
ATOM 645 C CA . SER A 1 90 ? 6.978 -24.247 -15.062 1.00 56.94 90 SER A CA 1
ATOM 646 C C . SER A 1 90 ? 8.204 -24.385 -15.980 1.00 56.94 90 SER A C 1
ATOM 648 O O . SER A 1 90 ? 9.215 -24.953 -15.565 1.00 56.94 90 SER A O 1
ATOM 650 N N . GLY A 1 91 ? 8.152 -23.831 -17.199 1.00 54.41 91 GLY A N 1
ATOM 651 C CA . GLY A 1 91 ? 9.291 -23.791 -18.123 1.00 54.41 91 GLY A CA 1
ATOM 652 C C . GLY A 1 91 ? 10.375 -22.785 -17.716 1.00 54.41 91 GLY A C 1
ATOM 653 O O . GLY A 1 91 ? 11.560 -23.078 -17.842 1.00 54.41 91 GLY A O 1
ATOM 654 N N . VAL A 1 92 ? 9.986 -21.636 -17.149 1.00 60.97 92 VAL A N 1
ATOM 655 C CA . VAL A 1 92 ? 10.922 -20.571 -16.735 1.00 60.97 92 VAL A CA 1
ATOM 656 C C . VAL A 1 92 ? 11.708 -20.967 -15.482 1.00 60.97 92 VAL A C 1
ATOM 658 O O . VAL A 1 92 ? 12.918 -20.760 -15.424 1.00 60.97 92 VAL A O 1
ATOM 661 N N . CYS A 1 93 ? 11.061 -21.613 -14.503 1.00 56.41 93 CYS A N 1
ATOM 662 C CA . CYS A 1 93 ? 11.747 -22.094 -13.295 1.00 56.41 93 CYS A CA 1
ATOM 663 C C . CYS A 1 93 ? 12.815 -23.155 -13.600 1.00 56.41 93 CYS A C 1
ATOM 665 O O . CYS A 1 93 ? 13.849 -23.183 -12.938 1.00 56.41 93 CYS A O 1
ATOM 667 N N . ARG A 1 94 ? 12.590 -24.009 -14.607 1.00 55.50 94 ARG A N 1
ATOM 668 C CA . ARG A 1 94 ? 13.550 -25.057 -14.973 1.00 55.50 94 ARG A CA 1
ATOM 669 C C . ARG A 1 94 ? 14.787 -24.480 -15.666 1.00 55.50 94 ARG A C 1
ATOM 671 O O . ARG A 1 94 ? 15.886 -24.930 -15.375 1.00 55.50 94 ARG A O 1
ATOM 678 N N . ALA A 1 95 ? 14.615 -23.447 -16.492 1.00 55.97 95 ALA A N 1
ATOM 679 C CA . ALA A 1 95 ? 15.720 -22.763 -17.166 1.00 55.97 95 ALA A CA 1
ATOM 680 C C . ALA A 1 95 ? 16.610 -21.954 -16.200 1.00 55.97 95 ALA A C 1
ATOM 682 O O . ALA A 1 95 ? 17.827 -21.928 -16.360 1.00 55.97 95 ALA A O 1
ATOM 683 N N . CYS A 1 96 ? 16.025 -21.331 -15.169 1.00 54.66 96 CYS A N 1
ATOM 684 C CA . CYS A 1 96 ? 16.792 -20.568 -14.176 1.00 54.66 96 CYS A CA 1
ATOM 685 C C . CYS A 1 96 ? 17.631 -21.463 -13.249 1.00 54.66 96 CYS A C 1
ATOM 687 O O . CYS A 1 96 ? 18.721 -21.069 -12.849 1.00 54.66 96 CYS A O 1
ATOM 689 N N . HIS A 1 97 ? 17.151 -22.668 -12.923 1.00 51.69 97 HIS A N 1
ATOM 690 C CA . HIS A 1 97 ? 17.870 -23.591 -12.037 1.00 51.69 97 HIS A CA 1
ATOM 691 C C . HIS A 1 97 ? 19.078 -24.268 -12.715 1.00 51.69 97 HIS A C 1
ATOM 693 O O . HIS A 1 97 ? 19.982 -24.713 -12.020 1.00 51.69 97 HIS A O 1
ATOM 699 N N . THR A 1 98 ? 19.113 -24.343 -14.053 1.00 56.00 98 THR A N 1
ATOM 700 C CA . THR A 1 98 ? 20.238 -24.914 -14.824 1.00 56.00 98 THR A CA 1
ATOM 701 C C . THR A 1 98 ? 21.268 -23.878 -15.282 1.00 56.00 98 THR A C 1
ATOM 703 O O . THR A 1 98 ? 22.309 -24.261 -15.796 1.00 56.00 98 THR A O 1
ATOM 706 N N . ALA A 1 99 ? 20.985 -22.580 -15.134 1.00 47.19 99 ALA A N 1
ATOM 707 C CA . ALA A 1 99 ? 21.889 -21.495 -15.532 1.00 47.19 99 ALA A CA 1
ATOM 708 C C . ALA A 1 99 ? 22.839 -21.029 -14.405 1.00 47.19 99 ALA A C 1
ATOM 710 O O . ALA A 1 99 ? 23.674 -20.161 -14.635 1.00 47.19 99 ALA A O 1
ATOM 711 N N . TRP A 1 100 ? 22.704 -21.596 -13.200 1.00 48.81 100 TRP A N 1
ATOM 712 C CA . TRP A 1 100 ? 23.540 -21.329 -12.020 1.00 48.81 100 TRP A CA 1
ATOM 713 C C . TRP A 1 100 ? 24.185 -22.623 -11.486 1.00 48.81 100 TRP A C 1
ATOM 715 O O . TRP A 1 100 ? 24.160 -22.882 -10.283 1.00 48.81 100 TRP A O 1
ATOM 725 N N . GLY A 1 101 ? 24.705 -23.456 -12.393 1.00 42.62 101 GLY A N 1
ATOM 726 C CA . GLY A 1 101 ? 25.470 -24.672 -12.095 1.00 42.62 101 GLY A CA 1
ATOM 727 C C . GLY A 1 101 ? 26.802 -24.673 -12.826 1.00 42.62 101 GLY A C 1
ATOM 728 O O . GLY A 1 101 ? 26.828 -24.151 -13.963 1.00 42.62 101 GLY A O 1
#

InterPro domains:
  IPR051084 Proton-coupled symporters [PTHR43528] (5-77)

pLDDT: mean 78.1, std 14.15, range [42.62, 93.62]

Sequence (101 aa):
MWGSVEGIAILLVVSSFPVAVRFTGLACSYNICATLFAGMGTMIGLWLIRVTGDLASPGYYLAISGLTGAVGAYCLGLRQGTKPAVGRLSGVCRACHTAWG

Secondary structure (DSSP, 8-state):
--HHHHHHHHHHHHHTS-GGGHHHHHHHHHHHHHHHHHTHHHHHHHHHHHHH--TTHHHHHHHHHHHHHHHHHHHHHTT--S-----SSHHHHHHHHHS--